Protein AF-A0AAW8AWY2-F1 (afdb_monomer_lite)

Foldseek 3Di:
DDQAAEFECDCPPPVGNLVVQLVVVVVDPHAYEHEDADQDLVVLVVCVVSVHQAYEYDPVNDDPVSSVVNCVSNVVSRHHYD

Sequence (82 aa):
GAACLSVLTDERFFQGATAYLQQARLSCELPVLRKDFMVDEYQVMDAGAMGADCILLIAACLADSQMADLEAAAHAIGLDVL

Structure (mmCIF, N/CA/C/O backbone):
data_AF-A0AAW8AWY2-F1
#
_entry.id   AF-A0AAW8AWY2-F1
#
loop_
_atom_site.group_PDB
_atom_site.id
_atom_site.type_symbol
_atom_site.label_atom_id
_atom_site.label_alt_id
_atom_site.label_comp_id
_atom_site.label_asym_id
_atom_site.label_entity_id
_atom_site.label_seq_id
_atom_site.pdbx_PDB_ins_code
_atom_site.Cartn_x
_atom_site.Cartn_y
_atom_site.Cartn_z
_atom_site.occupancy
_atom_site.B_iso_or_equiv
_atom_site.auth_seq_id
_atom_site.auth_comp_id
_atom_site.auth_asym_id
_atom_site.auth_atom_id
_atom_site.pdbx_PDB_model_num
ATOM 1 N N . GLY A 1 1 ? -10.286 -14.211 14.119 1.00 71.56 1 GLY A N 1
ATOM 2 C CA . GLY A 1 1 ? -10.638 -13.403 12.934 1.00 71.56 1 GLY A CA 1
ATOM 3 C C . GLY A 1 1 ? -9.367 -12.888 12.289 1.00 71.56 1 GLY A C 1
ATOM 4 O O . GLY A 1 1 ? -8.315 -13.050 12.896 1.00 71.56 1 GLY A O 1
ATOM 5 N N . ALA A 1 2 ? -9.449 -12.315 11.087 1.00 91.31 2 ALA A N 1
ATOM 6 C CA . ALA A 1 2 ? -8.312 -11.630 10.464 1.00 91.31 2 ALA A CA 1
ATOM 7 C C . ALA A 1 2 ? -7.955 -10.347 11.239 1.00 91.31 2 ALA A C 1
ATOM 9 O O . ALA A 1 2 ? -8.841 -9.740 11.837 1.00 91.31 2 ALA A O 1
ATOM 10 N N . ALA A 1 3 ? -6.674 -9.963 11.234 1.00 94.75 3 ALA A N 1
ATOM 11 C CA . ALA A 1 3 ? -6.191 -8.731 11.868 1.00 94.75 3 ALA A CA 1
ATOM 12 C C . ALA A 1 3 ? -6.180 -7.534 10.900 1.00 94.75 3 ALA A C 1
ATOM 14 O O . ALA A 1 3 ? -6.400 -6.406 11.319 1.00 94.75 3 ALA A O 1
ATOM 15 N N . CYS A 1 4 ? -5.957 -7.793 9.611 1.00 95.62 4 CYS A N 1
ATOM 16 C CA . CYS A 1 4 ? -5.966 -6.813 8.531 1.00 95.62 4 CYS A CA 1
ATOM 17 C C . CYS A 1 4 ? -6.411 -7.479 7.223 1.00 95.62 4 CYS A C 1
ATOM 19 O O . CYS A 1 4 ? -6.439 -8.713 7.116 1.00 95.62 4 CYS A O 1
ATOM 21 N N . LEU A 1 5 ? -6.747 -6.662 6.228 1.00 96.81 5 LEU A N 1
ATOM 22 C CA . LEU A 1 5 ? -6.989 -7.096 4.857 1.00 96.81 5 LEU A CA 1
ATOM 23 C C . LEU A 1 5 ? -5.839 -6.630 3.968 1.00 96.81 5 LEU A C 1
ATOM 25 O O . LEU A 1 5 ? -5.452 -5.470 4.003 1.00 96.81 5 LEU A O 1
ATOM 29 N N . SER A 1 6 ? -5.313 -7.529 3.143 1.00 97.12 6 SER A N 1
ATOM 30 C CA . SER A 1 6 ? -4.338 -7.190 2.107 1.00 97.12 6 SER A CA 1
ATOM 31 C C . SER A 1 6 ? -5.015 -7.301 0.750 1.00 97.12 6 SER A C 1
ATOM 33 O O . SER A 1 6 ? -5.499 -8.377 0.394 1.00 97.12 6 SER A O 1
ATOM 35 N N . VAL A 1 7 ? -5.089 -6.191 0.014 1.00 97.38 7 VAL A N 1
ATOM 36 C CA . VAL A 1 7 ? -5.861 -6.106 -1.231 1.00 97.38 7 VAL A CA 1
ATOM 37 C C . VAL A 1 7 ? -4.941 -5.802 -2.403 1.00 97.38 7 VAL A C 1
ATOM 39 O O . VAL A 1 7 ? -4.218 -4.809 -2.391 1.00 97.38 7 VAL A O 1
ATOM 42 N N . LEU A 1 8 ? -4.975 -6.667 -3.417 1.00 96.19 8 LEU A N 1
ATOM 43 C CA . LEU A 1 8 ? -4.229 -6.487 -4.660 1.00 96.19 8 LEU A CA 1
ATOM 44 C C . LEU A 1 8 ? -4.885 -5.404 -5.521 1.00 96.19 8 LEU A C 1
ATOM 46 O O . LEU A 1 8 ? -6.069 -5.506 -5.848 1.00 96.19 8 LEU A O 1
ATOM 50 N N . THR A 1 9 ? -4.103 -4.397 -5.912 1.00 94.00 9 THR A N 1
ATOM 51 C CA . THR A 1 9 ? -4.547 -3.316 -6.811 1.00 94.00 9 THR A CA 1
ATOM 52 C C . THR A 1 9 ? -3.921 -3.377 -8.202 1.00 94.00 9 THR A C 1
ATOM 54 O O . THR A 1 9 ? -4.424 -2.716 -9.103 1.00 94.00 9 THR A O 1
ATOM 57 N N . ASP A 1 10 ? -2.893 -4.206 -8.410 1.00 92.50 10 ASP A N 1
ATOM 58 C CA . ASP A 1 10 ? -2.303 -4.428 -9.733 1.00 92.50 10 ASP A CA 1
ATOM 59 C C . ASP A 1 10 ? -3.266 -5.194 -10.658 1.00 92.50 10 ASP A C 1
ATOM 61 O O . ASP A 1 10 ? -3.568 -6.373 -10.451 1.00 92.50 10 ASP A O 1
ATOM 65 N N . GLU A 1 11 ? -3.732 -4.525 -11.710 1.00 91.50 11 GLU A N 1
ATOM 66 C CA . GLU A 1 11 ? -4.663 -5.096 -12.689 1.00 91.50 11 GLU A CA 1
ATOM 67 C C . GLU A 1 11 ? -3.983 -6.112 -13.620 1.00 91.50 11 GLU A C 1
ATOM 69 O O . GLU A 1 11 ? -4.588 -7.106 -14.025 1.00 91.50 11 GLU A O 1
ATOM 74 N N . ARG A 1 12 ? -2.716 -5.880 -13.980 1.00 90.19 12 ARG A N 1
ATOM 75 C CA . ARG A 1 12 ? -2.073 -6.565 -15.110 1.00 90.19 12 ARG A CA 1
ATOM 76 C C . ARG A 1 12 ? -1.616 -7.985 -14.788 1.00 90.19 12 ARG A C 1
ATOM 78 O O . ARG A 1 12 ? -1.752 -8.873 -15.627 1.00 90.19 12 ARG A O 1
ATOM 85 N N . PHE A 1 13 ? -1.018 -8.188 -13.625 1.00 90.62 13 PHE A N 1
ATOM 86 C CA . PHE A 1 13 ? -0.423 -9.456 -13.206 1.00 90.62 13 PHE A CA 1
ATOM 87 C C . PHE A 1 13 ? -1.286 -10.165 -12.167 1.00 90.62 13 PHE A C 1
ATOM 89 O O . PHE A 1 13 ? -1.309 -11.396 -12.135 1.00 90.62 13 PHE A O 1
ATOM 96 N N . PHE A 1 14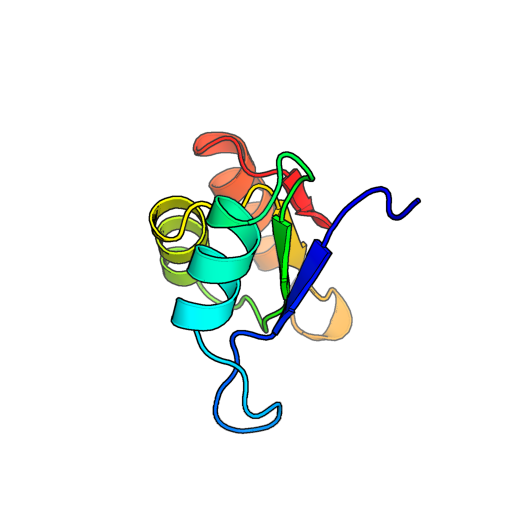 ? -2.016 -9.401 -11.354 1.00 91.81 14 PHE A N 1
ATOM 97 C CA . PHE A 1 14 ? -2.812 -9.932 -10.249 1.00 91.81 14 PHE A CA 1
ATOM 98 C C . PHE A 1 14 ? -4.323 -9.803 -10.438 1.00 91.81 14 PHE A C 1
ATOM 100 O O . PHE A 1 14 ? -5.063 -10.325 -9.605 1.00 91.81 14 PHE A O 1
ATOM 107 N N . GLN A 1 15 ? -4.786 -9.168 -11.524 1.00 93.44 15 GLN A N 1
ATOM 108 C CA . GLN A 1 15 ? -6.214 -8.923 -11.780 1.00 93.44 15 GLN A CA 1
ATOM 109 C C . GLN A 1 15 ? -6.900 -8.221 -10.593 1.00 93.44 15 GLN A C 1
ATOM 111 O O . GLN A 1 15 ? -8.074 -8.454 -10.298 1.00 93.44 15 GLN A O 1
ATOM 116 N N . GLY A 1 16 ? -6.132 -7.394 -9.880 1.00 93.81 16 GLY A N 1
ATOM 117 C CA . GLY A 1 16 ? -6.607 -6.527 -8.817 1.00 93.81 16 GLY A CA 1
ATOM 118 C C . GLY A 1 16 ? -7.384 -5.339 -9.368 1.00 93.81 16 GLY A C 1
ATOM 119 O O . GLY A 1 16 ? -7.551 -5.196 -10.574 1.00 93.81 16 GLY A O 1
ATOM 120 N N . ALA A 1 17 ? -7.873 -4.493 -8.468 1.00 94.81 17 ALA A N 1
ATOM 121 C CA . ALA A 1 17 ? -8.486 -3.219 -8.823 1.00 94.81 17 ALA A CA 1
ATOM 122 C C . ALA A 1 17 ? -8.502 -2.291 -7.608 1.00 94.81 17 ALA A C 1
ATOM 124 O O . ALA A 1 17 ? -8.721 -2.729 -6.475 1.00 94.81 17 ALA A O 1
ATOM 125 N N . THR A 1 18 ? -8.368 -0.989 -7.844 1.00 93.94 18 THR A N 1
ATOM 126 C CA . THR A 1 18 ? -8.501 0.045 -6.800 1.00 93.94 18 THR A CA 1
ATOM 127 C C . THR A 1 18 ? -9.881 0.004 -6.132 1.00 93.94 18 THR A C 1
ATOM 129 O O . THR A 1 18 ? -9.996 0.144 -4.914 1.00 93.94 18 THR A O 1
ATOM 132 N N . ALA A 1 19 ? -10.927 -0.311 -6.903 1.00 96.19 19 ALA A N 1
ATOM 133 C CA . ALA A 1 19 ? -12.288 -0.491 -6.404 1.00 96.19 19 ALA A CA 1
ATOM 134 C C . ALA A 1 19 ? -12.403 -1.609 -5.353 1.00 96.19 19 ALA A C 1
ATOM 136 O O . ALA A 1 19 ? -13.206 -1.490 -4.430 1.00 96.19 19 ALA A O 1
ATOM 137 N N . TYR A 1 20 ? -11.599 -2.675 -5.446 1.00 97.06 20 TYR A N 1
ATOM 138 C CA . TYR A 1 20 ? -11.615 -3.751 -4.450 1.00 97.06 20 TYR A CA 1
ATOM 139 C C . TYR A 1 20 ? -11.066 -3.278 -3.108 1.00 97.06 20 TYR A C 1
ATOM 141 O O . TYR A 1 20 ? -11.589 -3.665 -2.064 1.00 97.06 20 TYR A O 1
ATOM 149 N N . LEU A 1 21 ? -10.052 -2.407 -3.124 1.00 96.75 21 LEU A N 1
ATOM 150 C CA . LEU A 1 21 ? -9.505 -1.817 -1.905 1.00 96.75 21 LEU A CA 1
ATOM 151 C C . LEU A 1 21 ? -10.555 -0.944 -1.219 1.00 96.75 21 LEU A C 1
ATOM 153 O O . LEU A 1 21 ? -10.828 -1.118 -0.033 1.00 96.75 21 LEU A O 1
ATOM 157 N N . GLN A 1 22 ? -11.210 -0.072 -1.985 1.00 96.31 22 GLN A N 1
ATOM 158 C CA . GLN A 1 22 ? -12.280 0.789 -1.479 1.00 96.31 22 GLN A CA 1
ATOM 159 C C . GLN A 1 22 ? -13.455 -0.029 -0.928 1.00 96.31 22 GLN A C 1
ATOM 161 O O . GLN A 1 22 ? -13.957 0.249 0.159 1.00 96.31 22 GLN A O 1
ATOM 166 N N . GLN A 1 23 ? -13.872 -1.082 -1.637 1.00 96.75 23 GLN A N 1
ATOM 167 C CA . GLN A 1 23 ? -14.915 -1.994 -1.164 1.00 96.75 23 GLN A CA 1
ATOM 168 C C . GLN A 1 23 ? -14.512 -2.693 0.136 1.00 96.75 23 GLN A C 1
ATOM 170 O O . GLN A 1 23 ? -15.321 -2.747 1.061 1.00 96.75 23 GLN A O 1
ATOM 175 N N . ALA A 1 24 ? -13.276 -3.189 0.244 1.00 95.31 24 ALA A N 1
ATOM 176 C CA . ALA A 1 24 ? -12.770 -3.811 1.466 1.00 95.31 24 ALA A CA 1
ATOM 177 C C . ALA A 1 24 ? -12.791 -2.827 2.643 1.00 95.31 24 ALA A C 1
ATOM 179 O O . ALA A 1 24 ? -13.288 -3.169 3.719 1.00 95.31 24 ALA A O 1
ATOM 180 N N . ARG A 1 25 ? -12.347 -1.584 2.408 1.00 95.12 25 ARG A N 1
ATOM 181 C CA . ARG A 1 25 ? -12.336 -0.519 3.416 1.00 95.12 25 ARG A CA 1
ATOM 182 C C . ARG A 1 25 ? -13.732 -0.146 3.905 1.00 95.12 25 ARG A C 1
ATOM 184 O O . ARG A 1 25 ? -13.891 0.165 5.081 1.00 95.12 25 ARG A O 1
ATOM 191 N N . LEU A 1 26 ? -14.731 -0.191 3.024 1.00 95.56 26 LEU A N 1
ATOM 192 C CA . LEU A 1 26 ? -16.136 0.077 3.354 1.00 95.56 26 LEU A CA 1
ATOM 193 C C . LEU A 1 26 ? -16.861 -1.126 3.977 1.00 95.56 26 LEU A C 1
ATOM 195 O O . LEU A 1 26 ? -17.923 -0.954 4.569 1.00 95.56 26 LEU A O 1
ATOM 199 N N . SER A 1 27 ? -16.321 -2.340 3.840 1.00 95.50 27 SER A N 1
ATOM 200 C CA . SER A 1 27 ? -16.993 -3.574 4.272 1.00 95.50 27 SER A CA 1
ATOM 201 C C . SER A 1 27 ? -16.705 -3.960 5.724 1.00 95.50 27 SER A C 1
ATOM 203 O O . SER A 1 27 ? -17.434 -4.775 6.289 1.00 95.50 27 SER A O 1
ATOM 205 N N . CYS A 1 28 ? -15.644 -3.423 6.335 1.00 92.62 28 CYS A N 1
ATOM 206 C CA . CYS A 1 28 ? -15.296 -3.692 7.730 1.00 92.62 28 CYS A CA 1
ATOM 207 C C . CYS A 1 28 ? -14.374 -2.614 8.324 1.00 92.62 28 CYS A C 1
ATOM 209 O O . CYS A 1 28 ? -13.876 -1.741 7.621 1.00 92.62 28 CYS A O 1
ATOM 211 N N . GLU A 1 29 ? -14.131 -2.698 9.633 1.00 94.50 29 GLU A N 1
ATOM 212 C CA . GLU A 1 29 ? -13.253 -1.781 10.377 1.00 94.50 29 GLU A CA 1
ATOM 213 C C . GLU A 1 29 ? -11.793 -2.265 10.462 1.00 94.50 29 GLU A C 1
ATOM 215 O O . GLU A 1 29 ? -10.984 -1.660 11.162 1.00 94.50 29 GLU A O 1
ATOM 220 N N . LEU A 1 30 ? -11.445 -3.366 9.786 1.00 96.94 30 LEU A N 1
ATOM 221 C CA . LEU A 1 30 ? -10.069 -3.863 9.775 1.00 96.94 30 LEU A CA 1
ATOM 222 C C . LEU A 1 30 ? -9.177 -2.947 8.920 1.00 96.94 30 LEU A C 1
ATOM 224 O O . LEU A 1 30 ? -9.624 -2.527 7.850 1.00 96.94 30 LEU A O 1
ATOM 228 N N . PRO A 1 31 ? -7.914 -2.711 9.324 1.00 97.50 31 PRO A N 1
ATOM 229 C CA . PRO A 1 31 ? -6.951 -1.994 8.498 1.00 97.50 31 PRO A CA 1
ATOM 230 C C . PRO A 1 31 ? -6.746 -2.663 7.138 1.00 97.50 31 PRO A C 1
ATOM 232 O O . PRO A 1 31 ? -6.718 -3.899 7.037 1.00 97.50 31 PRO A O 1
ATOM 235 N N . VAL A 1 32 ? -6.562 -1.847 6.103 1.00 98.00 32 VAL A N 1
ATOM 236 C CA . VAL A 1 32 ? -6.410 -2.281 4.715 1.00 98.00 32 VAL A CA 1
ATOM 237 C C . VAL A 1 32 ? -5.030 -1.912 4.174 1.00 98.00 32 VAL A C 1
ATOM 239 O O . VAL A 1 32 ? -4.684 -0.745 4.012 1.00 98.00 32 VAL A O 1
ATOM 242 N N . LEU A 1 33 ? -4.254 -2.936 3.833 1.00 98.25 33 LEU A N 1
ATOM 243 C CA . LEU A 1 33 ? -2.977 -2.831 3.136 1.00 98.25 33 LEU A CA 1
ATOM 244 C C . LEU A 1 33 ? -3.207 -2.793 1.619 1.00 98.25 33 LEU A C 1
ATOM 246 O O . LEU A 1 33 ? -3.753 -3.748 1.049 1.00 98.25 33 LEU A O 1
ATOM 250 N N . ARG A 1 34 ? -2.705 -1.746 0.951 1.00 97.94 34 ARG A N 1
ATOM 251 C CA . ARG A 1 34 ? -2.558 -1.723 -0.511 1.00 97.94 34 ARG A CA 1
ATOM 252 C C . ARG A 1 34 ? -1.391 -2.618 -0.915 1.00 97.94 34 ARG A C 1
ATOM 254 O O . ARG A 1 34 ? -0.225 -2.267 -0.737 1.00 97.94 34 ARG A O 1
ATOM 261 N N . LYS A 1 35 ? -1.706 -3.777 -1.489 1.00 97.38 35 LYS A N 1
ATOM 262 C CA . LYS A 1 35 ? -0.715 -4.726 -1.992 1.00 97.38 35 LYS A CA 1
ATOM 263 C C . LYS A 1 35 ? -0.445 -4.456 -3.470 1.00 97.38 35 LYS A C 1
ATOM 265 O O . LYS A 1 35 ? -1.170 -4.934 -4.341 1.00 97.38 35 LYS A O 1
ATOM 270 N N . ASP A 1 36 ? 0.619 -3.711 -3.734 1.00 95.12 36 ASP A N 1
ATOM 271 C CA . ASP A 1 36 ? 1.049 -3.316 -5.078 1.00 95.12 36 ASP A CA 1
ATOM 272 C C . ASP A 1 36 ? 2.579 -3.159 -5.135 1.00 95.12 36 ASP A C 1
ATOM 274 O O . ASP A 1 36 ? 3.250 -3.257 -4.106 1.00 95.12 36 ASP A O 1
ATOM 278 N N . PHE A 1 37 ? 3.133 -2.921 -6.323 1.00 94.75 37 PHE A N 1
ATOM 279 C CA . PHE A 1 37 ? 4.547 -2.582 -6.503 1.00 94.75 37 PHE A CA 1
ATOM 280 C C . PHE A 1 37 ? 4.732 -1.063 -6.441 1.00 94.75 37 PHE A C 1
ATOM 282 O O . PHE A 1 37 ? 4.553 -0.362 -7.439 1.00 94.75 37 PHE A O 1
ATOM 289 N N . MET A 1 38 ? 5.092 -0.558 -5.261 1.00 96.38 38 MET A N 1
ATOM 290 C CA . MET A 1 38 ? 5.390 0.860 -5.047 1.00 96.38 38 MET A CA 1
ATOM 291 C C . MET A 1 38 ? 6.784 1.190 -5.576 1.00 96.38 38 MET A C 1
ATOM 293 O O . MET A 1 38 ? 7.767 0.615 -5.116 1.00 96.38 38 MET A O 1
ATOM 297 N N . VAL A 1 39 ? 6.868 2.104 -6.538 1.00 95.81 39 VAL A N 1
ATOM 298 C CA . VAL A 1 39 ? 8.119 2.587 -7.143 1.00 95.81 39 VAL A CA 1
ATOM 299 C C . VAL A 1 39 ? 8.178 4.115 -7.243 1.00 95.81 39 VAL A C 1
ATOM 301 O O . VAL A 1 39 ? 9.234 4.654 -7.554 1.00 95.81 39 VAL A O 1
ATOM 304 N N . ASP A 1 40 ? 7.079 4.817 -6.964 1.00 96.50 40 ASP A N 1
ATOM 305 C CA . ASP A 1 40 ? 6.979 6.275 -7.056 1.00 96.50 40 ASP A CA 1
ATOM 306 C C . ASP A 1 40 ? 6.129 6.850 -5.908 1.00 96.50 40 ASP A C 1
ATOM 308 O O . ASP A 1 40 ? 5.140 6.239 -5.490 1.00 96.50 40 ASP A O 1
ATOM 312 N N . GLU A 1 41 ? 6.491 8.036 -5.410 1.00 97.00 41 GLU A N 1
ATOM 313 C CA . GLU A 1 41 ? 5.765 8.739 -4.340 1.00 97.00 41 GLU A CA 1
ATOM 314 C C . GLU A 1 41 ? 4.300 9.012 -4.703 1.00 97.00 41 GLU A C 1
ATOM 316 O O . GLU A 1 41 ? 3.426 9.007 -3.833 1.00 97.00 41 GLU A O 1
ATOM 321 N N . TYR A 1 42 ? 3.988 9.192 -5.989 1.00 97.06 42 TYR A N 1
ATOM 322 C CA . TYR A 1 42 ? 2.613 9.332 -6.455 1.00 97.06 42 TYR A CA 1
ATOM 323 C C . TYR A 1 42 ? 1.748 8.143 -6.027 1.00 97.06 42 TYR A C 1
ATOM 325 O O . TYR A 1 42 ? 0.613 8.339 -5.599 1.00 97.06 42 TYR A O 1
ATOM 333 N N . GLN A 1 43 ? 2.282 6.918 -6.075 1.00 97.50 43 GLN A N 1
ATOM 334 C CA . GLN A 1 43 ? 1.541 5.715 -5.680 1.00 97.50 43 GLN A CA 1
ATOM 335 C C . GLN A 1 43 ? 1.252 5.685 -4.172 1.00 97.50 43 GLN A C 1
ATOM 337 O O . GLN A 1 43 ? 0.237 5.125 -3.755 1.00 97.50 43 GLN A O 1
ATOM 342 N N . VAL A 1 44 ? 2.104 6.320 -3.362 1.00 98.31 44 VAL A N 1
ATOM 343 C CA . VAL A 1 44 ? 1.892 6.496 -1.919 1.00 98.31 44 VAL A CA 1
ATOM 344 C C . VAL A 1 44 ? 0.721 7.447 -1.676 1.00 98.31 44 VAL A C 1
ATOM 346 O O . VAL A 1 44 ? -0.225 7.101 -0.968 1.00 98.31 44 VAL A O 1
ATOM 349 N N . MET A 1 45 ? 0.726 8.608 -2.338 1.00 98.12 45 MET A N 1
ATOM 350 C CA . MET A 1 45 ? -0.368 9.588 -2.252 1.00 98.12 45 MET A CA 1
ATOM 351 C C . MET A 1 45 ? -1.695 8.997 -2.735 1.00 98.12 45 MET A C 1
ATOM 353 O O . MET A 1 45 ? -2.742 9.174 -2.112 1.00 98.12 45 MET A O 1
ATOM 357 N N . ASP A 1 46 ? -1.636 8.246 -3.827 1.00 96.88 46 ASP A N 1
ATOM 358 C CA . ASP A 1 46 ? -2.763 7.538 -4.418 1.00 96.88 46 ASP A CA 1
ATOM 359 C C . ASP A 1 46 ? -3.306 6.446 -3.474 1.00 96.88 46 ASP A C 1
ATOM 361 O O . ASP A 1 46 ? -4.516 6.315 -3.313 1.00 96.88 46 ASP A O 1
ATOM 365 N N . ALA A 1 47 ?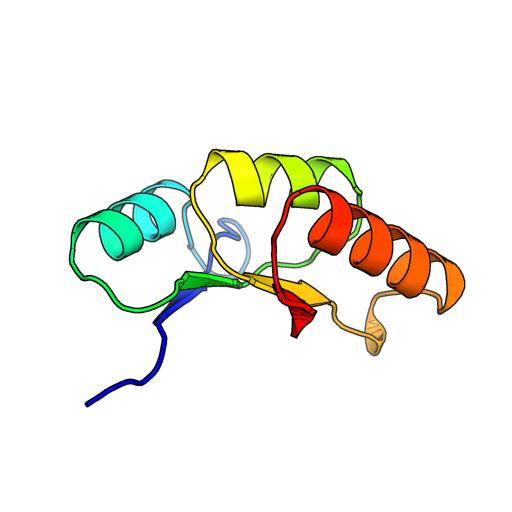 -2.441 5.726 -2.744 1.00 97.56 47 ALA A N 1
ATOM 366 C CA . ALA A 1 47 ? -2.870 4.776 -1.711 1.00 97.56 47 ALA A CA 1
ATOM 367 C C . ALA A 1 47 ? -3.660 5.460 -0.581 1.00 97.56 47 ALA A C 1
ATOM 369 O O . ALA A 1 47 ? -4.724 4.972 -0.191 1.00 97.56 47 ALA A O 1
ATOM 370 N N . GLY A 1 48 ? -3.180 6.614 -0.105 1.00 96.94 48 GLY A N 1
ATOM 371 C CA . GLY A 1 48 ? -3.892 7.424 0.885 1.00 96.94 48 GLY A CA 1
ATOM 372 C C . GLY A 1 48 ? -5.247 7.911 0.364 1.00 96.94 48 GLY A C 1
ATOM 373 O O . GLY A 1 48 ? -6.259 7.792 1.053 1.00 96.94 48 GLY A O 1
ATOM 374 N N . ALA A 1 49 ? -5.306 8.370 -0.889 1.00 96.31 49 ALA A N 1
ATOM 375 C CA . ALA A 1 49 ? -6.553 8.794 -1.529 1.00 96.31 49 ALA A CA 1
ATOM 376 C C . ALA A 1 49 ? -7.574 7.651 -1.698 1.00 96.31 49 ALA A C 1
ATOM 378 O O . ALA A 1 49 ? -8.782 7.892 -1.670 1.00 96.31 49 ALA A O 1
ATOM 379 N N . MET A 1 50 ? -7.116 6.402 -1.838 1.00 95.69 50 MET A N 1
ATOM 380 C CA . MET A 1 50 ? -7.987 5.218 -1.867 1.00 95.69 50 MET A CA 1
ATOM 381 C C . MET A 1 50 ? -8.504 4.798 -0.485 1.00 95.69 50 MET A C 1
ATOM 383 O O . MET A 1 50 ? -9.409 3.965 -0.414 1.00 95.69 50 MET A O 1
ATOM 387 N N . GLY A 1 51 ? -7.950 5.354 0.595 1.00 95.75 51 GLY A N 1
ATOM 388 C CA . GLY A 1 51 ? -8.270 4.969 1.968 1.00 95.75 51 GLY A CA 1
ATOM 389 C C . GLY A 1 51 ? -7.540 3.714 2.442 1.00 95.75 51 GLY A C 1
ATOM 390 O O . GLY A 1 51 ? -8.082 2.989 3.275 1.00 95.75 51 GLY A O 1
ATOM 391 N N . ALA A 1 52 ? -6.353 3.425 1.896 1.00 97.94 52 ALA A N 1
ATOM 392 C CA . ALA A 1 52 ? -5.465 2.433 2.492 1.00 97.94 52 ALA A CA 1
ATOM 393 C C . ALA A 1 52 ? -4.967 2.927 3.859 1.00 97.94 52 ALA A C 1
ATOM 395 O O . ALA A 1 52 ? -4.806 4.127 4.064 1.00 97.94 52 ALA A O 1
ATOM 396 N N . ASP A 1 53 ? -4.696 1.995 4.766 1.00 98.31 53 ASP A N 1
ATOM 397 C CA . ASP A 1 53 ? -4.071 2.273 6.062 1.00 98.31 53 ASP A CA 1
ATOM 398 C C . ASP A 1 53 ? -2.566 1.934 6.031 1.00 98.31 53 ASP A C 1
ATOM 400 O O . ASP A 1 53 ? -1.793 2.417 6.853 1.00 98.31 53 ASP A O 1
ATOM 404 N N . CYS A 1 54 ? -2.134 1.108 5.068 1.00 98.44 54 CYS A N 1
ATOM 405 C CA . CYS A 1 54 ? -0.753 0.650 4.931 1.00 98.44 54 CYS A CA 1
ATOM 40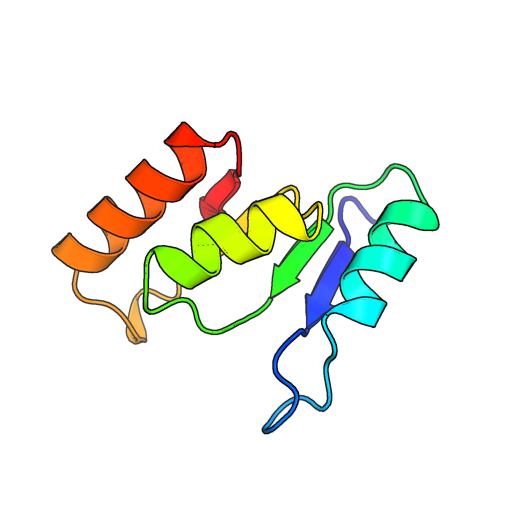6 C C . CYS A 1 54 ? -0.372 0.406 3.459 1.00 98.44 54 CYS A C 1
ATOM 408 O O . CYS A 1 54 ? -1.234 0.072 2.634 1.00 98.44 54 CYS A O 1
ATOM 410 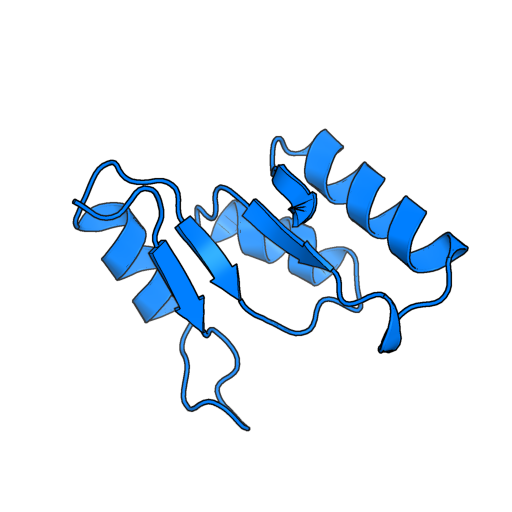N N . ILE A 1 55 ? 0.916 0.527 3.128 1.00 98.50 55 ILE A N 1
ATOM 411 C CA . ILE A 1 55 ? 1.495 0.171 1.820 1.00 98.50 55 ILE A CA 1
ATOM 412 C C . ILE A 1 55 ? 2.603 -0.878 1.952 1.00 98.50 55 ILE A C 1
ATOM 414 O O . ILE A 1 55 ? 3.218 -1.019 3.004 1.00 98.50 55 ILE A O 1
ATOM 418 N N . LEU A 1 56 ? 2.865 -1.599 0.860 1.00 98.25 56 LEU A N 1
ATOM 419 C CA . LEU A 1 56 ? 3.945 -2.582 0.759 1.00 98.25 56 LEU A CA 1
ATOM 420 C C . LEU A 1 56 ? 5.166 -1.975 0.051 1.00 98.25 56 LEU A C 1
ATOM 422 O O . LEU A 1 56 ? 5.050 -1.577 -1.111 1.00 98.25 56 LEU A O 1
ATOM 426 N N . LEU A 1 57 ? 6.335 -1.984 0.695 1.00 98.12 57 LEU A N 1
ATOM 427 C CA . LEU A 1 57 ? 7.621 -1.671 0.062 1.00 98.12 57 LEU A CA 1
ATOM 428 C C . LEU A 1 57 ? 8.452 -2.950 -0.090 1.00 98.12 57 LEU A C 1
ATOM 430 O O . LEU A 1 57 ? 8.811 -3.624 0.870 1.00 98.12 57 LEU A O 1
ATOM 434 N N . ILE A 1 58 ? 8.784 -3.310 -1.329 1.00 97.56 58 ILE A N 1
ATOM 435 C CA . ILE A 1 58 ? 9.521 -4.546 -1.614 1.00 97.56 58 ILE A CA 1
ATOM 436 C C . ILE A 1 58 ? 11.005 -4.210 -1.752 1.00 97.56 58 ILE A C 1
ATOM 438 O O . ILE A 1 58 ? 11.429 -3.723 -2.797 1.00 97.56 58 ILE A O 1
ATOM 442 N N . ALA A 1 59 ? 11.809 -4.533 -0.736 1.00 96.50 59 ALA A N 1
ATOM 443 C CA . ALA A 1 59 ? 13.250 -4.243 -0.716 1.00 96.50 59 ALA A CA 1
ATOM 444 C C . ALA A 1 59 ? 14.014 -4.783 -1.945 1.00 96.50 59 ALA A C 1
ATOM 446 O O . ALA A 1 59 ? 14.961 -4.167 -2.414 1.00 96.50 59 ALA A O 1
ATOM 447 N N . ALA A 1 60 ? 13.580 -5.908 -2.528 1.00 96.94 60 ALA A N 1
ATOM 448 C CA . ALA A 1 60 ? 14.190 -6.458 -3.745 1.00 96.94 60 ALA A CA 1
ATOM 449 C C . ALA A 1 60 ? 13.908 -5.635 -5.024 1.00 96.94 60 ALA A C 1
ATOM 451 O O . ALA A 1 60 ? 14.536 -5.876 -6.054 1.00 96.94 60 ALA A O 1
ATOM 452 N N . CYS A 1 61 ? 12.951 -4.705 -4.979 1.00 94.19 61 CYS A N 1
ATOM 453 C CA . CYS A 1 61 ? 12.536 -3.863 -6.102 1.00 94.19 61 CYS A CA 1
ATOM 454 C C . CYS A 1 61 ? 13.023 -2.411 -5.986 1.00 94.19 61 CYS A C 1
ATOM 456 O O . CYS A 1 61 ? 12.824 -1.648 -6.929 1.00 94.19 61 CYS A O 1
ATOM 458 N N . LEU A 1 62 ? 13.633 -2.026 -4.861 1.00 97.31 62 LEU A N 1
ATOM 459 C CA . LEU A 1 62 ? 13.961 -0.639 -4.534 1.00 97.31 62 LEU A CA 1
ATOM 460 C C . LEU A 1 62 ? 15.434 -0.498 -4.151 1.00 97.31 62 LEU A C 1
ATOM 462 O O . LEU A 1 62 ? 16.032 -1.402 -3.576 1.00 97.31 62 LEU A O 1
ATOM 466 N N . ALA A 1 63 ? 16.012 0.664 -4.452 1.00 97.75 63 ALA A N 1
ATOM 467 C CA . ALA A 1 63 ? 17.261 1.076 -3.821 1.00 97.75 63 ALA A CA 1
ATOM 468 C C . ALA A 1 63 ? 16.989 1.550 -2.384 1.00 97.75 63 ALA A C 1
ATOM 470 O O . ALA A 1 63 ? 15.925 2.110 -2.122 1.00 97.75 63 ALA A O 1
ATOM 471 N N . ASP A 1 64 ? 17.963 1.413 -1.480 1.00 97.69 64 ASP A N 1
ATOM 472 C CA . ASP A 1 64 ? 17.815 1.821 -0.071 1.00 97.69 64 ASP A CA 1
ATOM 473 C C . ASP A 1 64 ? 17.360 3.281 0.081 1.00 97.69 64 ASP A C 1
ATOM 475 O O . ASP A 1 64 ? 16.501 3.578 0.908 1.00 97.69 64 ASP A O 1
ATOM 479 N N . SER A 1 65 ? 17.890 4.189 -0.748 1.00 97.69 65 SER A N 1
ATOM 480 C CA . SER A 1 65 ? 17.481 5.599 -0.740 1.00 97.69 65 SER A CA 1
ATOM 481 C C . SER A 1 65 ? 16.019 5.770 -1.147 1.00 97.69 65 SER A C 1
ATOM 483 O O . SER A 1 65 ? 15.272 6.460 -0.470 1.00 97.69 65 SER A O 1
ATOM 485 N N . GLN A 1 66 ? 15.593 5.081 -2.207 1.00 97.94 66 GLN A N 1
ATOM 486 C CA . GLN A 1 66 ? 14.219 5.146 -2.700 1.00 97.94 66 GLN A CA 1
ATOM 487 C C . GLN A 1 66 ? 13.235 4.546 -1.691 1.00 97.94 66 GLN A C 1
ATOM 489 O O . GLN A 1 66 ? 12.149 5.077 -1.501 1.00 97.94 66 GLN A O 1
ATOM 494 N N . MET A 1 67 ? 13.611 3.453 -1.023 1.00 98.19 67 MET A N 1
ATOM 495 C CA . MET A 1 67 ? 12.800 2.861 0.039 1.00 98.19 67 MET A CA 1
ATOM 496 C C . MET A 1 67 ? 12.621 3.837 1.208 1.00 98.19 67 MET A C 1
ATOM 498 O O . MET A 1 67 ? 11.496 4.018 1.662 1.00 98.19 67 MET A O 1
ATOM 502 N N . ALA A 1 68 ? 13.696 4.506 1.639 1.00 98.25 68 ALA A N 1
ATOM 503 C CA . ALA A 1 68 ? 13.632 5.512 2.698 1.00 98.25 68 ALA A CA 1
ATOM 504 C C . ALA A 1 68 ? 12.771 6.728 2.307 1.00 98.25 68 ALA A C 1
ATOM 506 O O . ALA A 1 68 ? 11.990 7.210 3.127 1.00 98.25 68 ALA A O 1
ATOM 507 N N . ASP A 1 69 ? 12.874 7.19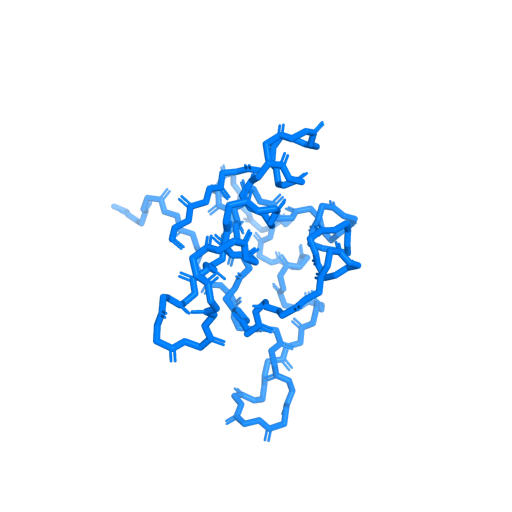7 1.059 1.00 98.25 69 ASP A N 1
ATOM 508 C CA . ASP A 1 69 ? 12.069 8.313 0.547 1.00 98.25 69 ASP A CA 1
ATOM 509 C C . ASP A 1 69 ? 10.570 7.952 0.521 1.00 98.25 69 ASP A C 1
ATOM 511 O O . ASP A 1 69 ? 9.730 8.709 1.014 1.00 98.25 69 ASP A O 1
ATOM 515 N N . LEU A 1 70 ? 10.226 6.755 0.028 1.00 98.62 70 LEU A N 1
ATOM 516 C CA . LEU A 1 70 ? 8.843 6.264 -0.012 1.00 98.62 70 LEU A CA 1
ATOM 517 C C . LEU A 1 70 ? 8.270 6.006 1.389 1.00 98.62 70 LEU A C 1
ATOM 519 O O . LEU A 1 70 ? 7.104 6.319 1.637 1.00 98.62 70 LEU A O 1
ATOM 523 N N . GLU A 1 71 ? 9.071 5.469 2.312 1.00 98.56 71 GLU A N 1
ATOM 524 C CA . GLU A 1 71 ? 8.681 5.281 3.714 1.00 98.56 71 GLU A CA 1
ATOM 525 C C . GLU A 1 71 ? 8.400 6.629 4.391 1.00 98.56 71 GLU A C 1
ATOM 527 O O . GLU A 1 71 ? 7.374 6.800 5.054 1.00 98.56 71 GLU A O 1
ATOM 532 N N . ALA A 1 72 ? 9.268 7.623 4.179 1.00 98.56 72 ALA A N 1
ATOM 533 C CA . ALA A 1 72 ? 9.064 8.971 4.698 1.00 98.56 72 ALA A CA 1
ATOM 534 C C . ALA A 1 72 ? 7.789 9.614 4.129 1.00 98.56 72 ALA A C 1
ATOM 536 O O . ALA A 1 72 ? 7.018 10.216 4.882 1.00 98.56 72 ALA A O 1
ATOM 537 N N . ALA A 1 73 ? 7.534 9.453 2.827 1.00 98.50 73 ALA A N 1
ATOM 538 C CA . ALA A 1 73 ? 6.315 9.937 2.184 1.00 98.50 73 ALA A CA 1
ATOM 539 C C . ALA A 1 73 ? 5.053 9.274 2.761 1.00 98.50 73 ALA A C 1
ATOM 541 O O . ALA A 1 73 ? 4.062 9.962 3.004 1.00 98.50 73 ALA A O 1
ATOM 542 N N . ALA A 1 74 ? 5.094 7.965 3.029 1.00 98.56 74 ALA A N 1
ATOM 543 C CA . ALA A 1 74 ? 3.975 7.220 3.605 1.00 98.56 74 ALA A CA 1
ATOM 544 C C . ALA A 1 74 ? 3.641 7.717 5.015 1.00 98.56 74 ALA A C 1
ATOM 546 O O . ALA A 1 74 ? 2.502 8.110 5.289 1.00 98.56 74 ALA A O 1
ATOM 547 N N . HIS A 1 75 ? 4.652 7.813 5.879 1.00 98.56 75 HIS A N 1
ATOM 548 C CA . HIS A 1 75 ? 4.474 8.318 7.237 1.00 98.56 75 HIS A CA 1
ATOM 549 C C . HIS A 1 75 ? 4.000 9.778 7.265 1.00 98.56 75 HIS A C 1
ATOM 551 O O . HIS A 1 75 ? 3.196 10.141 8.125 1.00 98.56 75 HIS A O 1
ATOM 557 N N . ALA A 1 76 ? 4.430 10.616 6.313 1.00 98.44 76 ALA A N 1
ATOM 558 C CA . ALA A 1 76 ? 3.999 12.014 6.223 1.00 98.44 76 ALA A CA 1
ATOM 559 C C . ALA A 1 76 ? 2.486 12.176 5.993 1.00 98.44 76 ALA A C 1
ATOM 561 O O . ALA A 1 76 ? 1.920 13.201 6.379 1.00 98.44 76 ALA A O 1
ATOM 562 N N . ILE A 1 77 ? 1.827 11.173 5.404 1.00 97.88 77 ILE A N 1
ATOM 563 C CA . ILE A 1 77 ? 0.372 11.155 5.192 1.00 97.88 77 ILE A CA 1
ATOM 564 C C . ILE A 1 77 ? -0.365 10.158 6.100 1.00 97.88 77 ILE A C 1
ATOM 566 O O . ILE A 1 77 ? -1.567 9.960 5.936 1.00 97.88 77 ILE A O 1
ATOM 570 N N . GLY A 1 78 ? 0.329 9.574 7.081 1.00 97.94 78 GLY A N 1
ATOM 571 C CA . GLY A 1 78 ? -0.258 8.683 8.084 1.00 97.94 78 GLY A CA 1
ATOM 572 C C . GLY A 1 78 ? -0.503 7.247 7.615 1.00 97.94 78 GLY A C 1
ATOM 573 O O . GLY A 1 78 ? -1.346 6.575 8.200 1.00 97.94 78 GLY A O 1
ATOM 574 N N . LEU A 1 79 ? 0.201 6.788 6.578 1.00 98.44 79 LEU A N 1
ATOM 575 C CA . LEU A 1 79 ? 0.204 5.383 6.167 1.00 98.44 79 LEU A CA 1
ATOM 576 C C . LEU A 1 79 ? 1.289 4.608 6.917 1.00 98.44 79 LEU A C 1
ATOM 578 O O . LEU A 1 79 ? 2.425 5.077 7.011 1.00 98.44 79 LEU A O 1
ATOM 582 N N . ASP A 1 80 ? 0.959 3.400 7.367 1.00 98.50 80 ASP A N 1
ATOM 583 C CA . ASP A 1 80 ? 1.950 2.428 7.833 1.00 98.50 80 ASP A CA 1
ATOM 584 C C . ASP A 1 80 ? 2.693 1.787 6.644 1.00 98.50 80 ASP A C 1
ATOM 586 O O . ASP A 1 80 ? 2.195 1.746 5.511 1.00 98.50 80 ASP A O 1
ATOM 590 N N . VAL A 1 81 ? 3.865 1.207 6.901 1.00 98.06 81 VAL A N 1
ATOM 591 C CA . VAL A 1 81 ? 4.695 0.538 5.886 1.00 98.06 81 VAL A CA 1
ATOM 592 C C . VAL A 1 81 ? 4.991 -0.908 6.289 1.00 98.06 81 VAL A C 1
ATOM 594 O O . VAL A 1 81 ? 5.373 -1.172 7.431 1.00 98.06 81 VAL A O 1
ATOM 597 N N . LEU A 1 82 ? 4.813 -1.833 5.338 1.00 97.31 82 LEU A N 1
ATOM 598 C CA . LEU A 1 82 ? 5.201 -3.247 5.425 1.00 97.31 82 LEU A CA 1
ATOM 599 C C . LEU A 1 82 ? 6.338 -3.580 4.457 1.00 97.31 82 LEU A C 1
ATOM 601 O O . LEU A 1 82 ? 6.236 -3.165 3.278 1.00 97.31 82 LEU A O 1
#

InterPro domains:
  IPR011060 Ribulose-phosphate binding barrel [SSF51366] (1-82)
  IPR013785 Aldolase-type TIM barrel [G3DSA:3.20.20.70] (1-82)
  IPR013798 Indole-3-glycerol phosphate synthase domain [PF00218] (1-82)
  IPR045186 Indole-3-glycerol phosphate synthase [PTHR22854] (1-82)

Organism: Klebsiella pneumoniae (NCBI:txid573)

pLDDT: mean 96.18, std 3.4, range [71.56, 98.62]

Radius of gyration: 12.18 Å; chains: 1; bounding box: 35×25×28 Å

Secondary structure (DSSP, 8-state):
--S-EEEE--HHHH---HHHHHHHHHH-SS-EEEES---SHHHHHHHHHTT-SEE---GGGS-HHHHHHHHHHHHHTT-EE-

=== Feature glossary ===
The record interleaves many kinds of information about one protein. Here is each kind framed as the question it answers.

Q: What known structures does this most resemble?
A: Structural nearest neighbors (via Foldseek easy-search vs the PDB). Reported per hit: target PDB id, E-value, and alignment TM-score. A TM-score above ~0.5 is the conventional threshold for 'same fold'.

Q: Where is each backbone atom in 3D?
A: The mmCIF table is the protein's shape written out atom by atom. For each backbone N, Cα, C, and carbonyl O, it records an (x, y, z) coordinate triple in Å plus the residue type, chain letter, and residue number.

Q: What are the backbone torsion angles?
A: The φ/ψ torsion pair specifies the backbone conformation at each residue. φ rotates about the N–Cα bond, ψ about the Cα–C bond. Steric clashes forbid most of the (φ, ψ) plane — the allowed regions (α-helix basin, β-sheet basin, left-handed helix) are the Ramachandran-allowed regions.

Q: Which residues are buried vs exposed?
A: Solvent-accessible surface area (SASA) is the area in Å² traced out by the centre of a 1.4 Å probe sphere (a water molecule) rolled over the protein's van der Waals surface (Shrake–Rupley / Lee–Richards construction). Buried residues have near-zero SASA; fully exposed residues can exceed 200 Å². The total SASA scales roughly with the number of surface residues.

Q: How confident is the AlphaFold model at each residue?
A: pLDDT is the predicted lDDT-Cα score: AlphaFold's confidence that the local environment of each residue (all inter-atomic distances within 15 Å) is correctly placed. It is a per-residue number between 0 and 100, with higher meaning more reliable.

Q: What does the local fold look like, residue by residue?
A: 3Di is Foldseek's structural alphabet. Each residue is assigned one of twenty discrete states based on how its Cα sits relative to its spatial (not sequential) neighbors. Aligning 3Di strings finds structural homologs roughly as well as full 3D superposition, but orders of magnitude faster.

Q: How big and how compact is the whole molecule?
A: Radius of gyration (Rg) is the root-mean-square distance of Cα atoms from their centroid — a single number for overall size and compactness. A globular domain of N residues has Rg ≈ 2.2·N^0.38 Å; an extended or disordered chain has a much larger Rg. The Cα contact count is the number of residue pairs whose Cα atoms are within 8 Å and are more than four positions apart in sequence — a standard proxy for tertiary packing density. The bounding box is the smallest axis-aligned box enclosing all Cα atoms.

Q: Which residues are in helices, strands, or loops?
A: DSSP 8-state secondary structure assigns each residue one of H (α-helix), G (3₁₀-helix), I (π-helix), E (extended β-strand), B (isolated β-bridge), T (hydrogen-bonded turn), S (bend), or '-' (coil). The assignment is computed from backbone hydrogen-bond geometry via the Kabsch–Sander algorithm.

Q: How mobile is each atom in the crystal?
A: Crystallographic B-factors measure how much each atom's electron density is smeared out, in Å². They rise in mobile loops and surface residues and fall in the buried interior. In AlphaFold models this column is repurposed to hold pLDDT instead.

Q: What if only a Cα trace is available?
A: P-SEA three-state annotation labels each residue as helix, strand, or coil based purely on the geometry of the Cα trace. It serves as a fallback when the full backbone (and thus DSSP) is unavailable.

Q: What family and function is it annotated with?
A: Database cross-references. InterPro integrates a dozen domain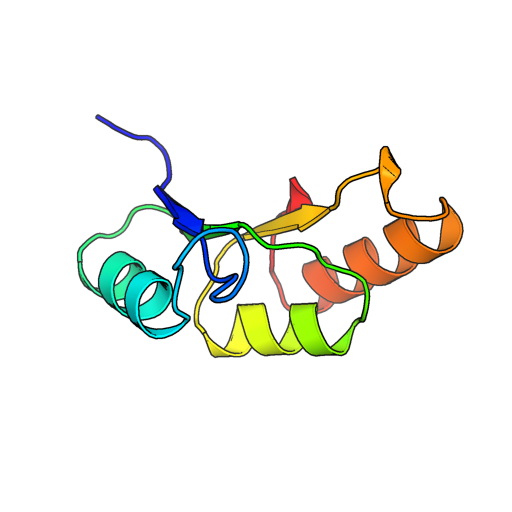/family signature databases into unified entries with residue-range hits. GO terms attach function/process/location labels with evidence codes. CATH codes position the fold in a four-level structural taxonomy. Organism is the NCBI-taxonomy species name.

Q: Are the domains correctly placed relative to each other?
A: Predicted Aligned Error (PAE) is an AlphaFold confidence matrix: entry (i, j) is the expected error in the position of residue j, in ångströms, when the prediction is superimposed on the true structure at residue i. Low PAE within a block of residues means that block is internally rigid and well-predicted; high PAE between two blocks means their relative placement is uncertain even if each block individually is confident.

Q: What do the diagnostic plots show?
A: Three diagnostic plots accompany the record. The Cα contact map visualizes the tertiary structure as a 2D adjacency matrix (8 Å cutoff, sequence-local contacts suppressed). The Ramachandran plot shows the distribution of backbone (φ, ψ) torsions, with points in the α and β basins reflecting secondary structure content. The PAE plot shows AlphaFold's inter-residue confidence as a color matrix.

Q: What is the amino-acid chain?
A: Primary structure: the covalent order of the twenty standard amino acids along the backbone. Two proteins with the same sequence will (almost always) fold to the same structure; two with 30% identity often share a fold but not the details.

Q: What do the rendered images show?
A: The six renders are orthographic views along the three Cartesian axes in both directions. Representation (cartoon, sticks, or surface) and color scheme (sequence-rainbow or by-chain) vary across proteins so the training set covers all the common visualization conventions.